Protein AF-A0A4R9QXW2-F1 (afdb_monomer_lite)

pLDDT: mean 92.58, std 8.78, range [55.16, 98.31]

Secondary structure (DSSP, 8-state):
-HHHHHHHTT----S------GGGEETTEE--HHHHHHHHHHHHHHHHHHHHHHHHHHHTT-

Radius of gyration: 15.87 Å; chains: 1; bounding box: 32×25×46 Å

Sequence (62 aa):
QLRPLFGFFEALALPTAVYATDKDFADGVLVSEAIRKRAAQAIEEAGYALLRRAASRQVAAE

Foldseek 3Di:
DVPVVCVVVVHPDDPQDQDDDPVQDDPNHGNDPVSVVSVVVVVVVVVVVVVVVVVVVVVVVD

Structure (mmCIF, N/CA/C/O backbone):
data_AF-A0A4R9QXW2-F1
#
_entry.id   AF-A0A4R9QXW2-F1
#
loop_
_atom_site.group_PDB
_atom_site.id
_atom_site.type_symbol
_atom_site.label_atom_id
_atom_site.label_alt_id
_atom_site.label_comp_id
_atom_site.label_asym_id
_atom_site.label_entity_id
_atom_site.label_seq_id
_atom_site.pdbx_PDB_ins_code
_atom_site.Cartn_x
_atom_site.Cartn_y
_atom_site.Cartn_z
_atom_site.occupancy
_atom_site.B_iso_or_equiv
_atom_site.auth_seq_id
_atom_site.auth_comp_id
_atom_site.auth_asym_id
_atom_site.auth_atom_id
_atom_site.pdbx_PDB_model_num
ATOM 1 N N . GLN A 1 1 ? -1.328 14.186 -6.925 1.00 81.00 1 GLN A N 1
ATOM 2 C CA . GLN A 1 1 ? -1.026 13.700 -5.559 1.00 81.00 1 GLN A CA 1
ATOM 3 C C . GLN A 1 1 ? -2.281 13.070 -4.967 1.00 81.00 1 GLN A C 1
ATOM 5 O O . GLN A 1 1 ? -3.294 13.753 -4.923 1.00 81.00 1 GLN A O 1
ATOM 10 N N . LEU A 1 2 ? -2.246 11.797 -4.545 1.00 91.50 2 LEU A N 1
ATOM 11 C CA . LEU A 1 2 ? -3.452 11.066 -4.102 1.00 91.50 2 LEU A CA 1
ATOM 12 C C . LEU A 1 2 ? -3.847 11.332 -2.640 1.00 91.50 2 LEU A C 1
ATOM 14 O O . LEU A 1 2 ? -5.032 11.396 -2.337 1.00 91.50 2 LEU A O 1
ATOM 18 N N . ARG A 1 3 ? -2.883 11.524 -1.726 1.00 91.62 3 ARG A N 1
ATOM 19 C CA . ARG A 1 3 ? -3.191 11.721 -0.294 1.00 91.62 3 ARG A CA 1
ATOM 20 C C . ARG A 1 3 ? -4.080 12.945 -0.023 1.00 91.62 3 ARG A C 1
ATOM 22 O O . ARG A 1 3 ? -5.075 12.774 0.670 1.00 91.62 3 ARG A O 1
ATOM 29 N N . PRO A 1 4 ? -3.804 14.139 -0.588 1.00 94.00 4 PRO A N 1
ATOM 30 C CA . PRO A 1 4 ? -4.694 15.286 -0.403 1.00 94.00 4 PRO A CA 1
ATOM 31 C C . PRO A 1 4 ? -6.098 15.058 -0.981 1.00 94.00 4 PRO A C 1
ATOM 33 O O . PRO A 1 4 ? -7.073 15.496 -0.386 1.00 94.00 4 PRO A O 1
ATOM 36 N N . LEU A 1 5 ? -6.211 14.327 -2.100 1.00 95.06 5 LEU A N 1
ATOM 37 C CA . LEU A 1 5 ? -7.500 13.986 -2.711 1.00 95.06 5 LEU A CA 1
ATOM 38 C C . LEU A 1 5 ? -8.333 13.069 -1.805 1.00 95.06 5 LEU A C 1
ATOM 40 O O . LEU A 1 5 ? -9.511 13.321 -1.599 1.00 95.06 5 LEU A O 1
ATOM 44 N N . PHE A 1 6 ? -7.729 12.029 -1.226 1.00 94.62 6 PHE A N 1
ATOM 45 C CA . PHE A 1 6 ? -8.426 11.177 -0.257 1.00 94.62 6 PHE A CA 1
ATOM 46 C C . PHE A 1 6 ? -8.780 11.930 1.029 1.00 94.62 6 PHE A C 1
ATOM 48 O O . PHE A 1 6 ? -9.862 11.722 1.571 1.00 94.62 6 PHE A O 1
ATOM 55 N N . GLY A 1 7 ? -7.910 12.839 1.480 1.00 93.69 7 GLY A N 1
ATOM 56 C CA . GLY A 1 7 ? -8.195 13.724 2.609 1.00 93.69 7 GLY A CA 1
ATOM 57 C C . GLY A 1 7 ? -9.394 14.643 2.362 1.00 93.69 7 GLY A C 1
ATOM 58 O O . GLY A 1 7 ? -10.186 14.844 3.274 1.00 93.69 7 GLY A O 1
ATOM 59 N N . PHE A 1 8 ? -9.581 15.133 1.131 1.00 96.31 8 PHE A N 1
ATOM 60 C CA . PHE A 1 8 ? -10.770 15.904 0.746 1.00 96.31 8 PHE A CA 1
ATOM 61 C C . PHE A 1 8 ? -12.076 15.113 0.931 1.00 96.31 8 PHE A C 1
ATOM 63 O O . PHE A 1 8 ? -13.079 15.684 1.338 1.00 96.31 8 PHE A O 1
ATOM 70 N N . PHE A 1 9 ? -12.059 13.800 0.684 1.00 96.19 9 PHE A N 1
ATOM 71 C CA . PHE A 1 9 ? -13.208 12.915 0.911 1.00 96.19 9 PHE A CA 1
ATOM 72 C C . PHE A 1 9 ? -13.307 12.380 2.347 1.00 96.19 9 PHE A C 1
ATOM 74 O O . PHE A 1 9 ? -14.075 11.452 2.591 1.00 96.19 9 PHE A O 1
ATOM 81 N N . GLU A 1 10 ? -12.494 12.889 3.279 1.00 94.62 10 GLU A N 1
ATOM 82 C CA . GLU A 1 10 ? -12.40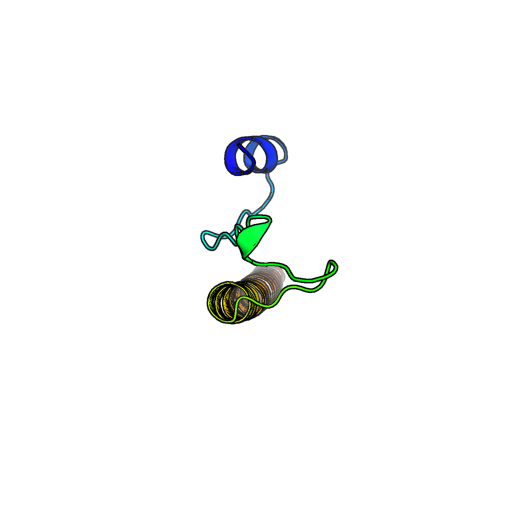0 12.381 4.656 1.00 94.62 10 GLU A CA 1
ATOM 83 C C . GLU A 1 10 ? -12.104 10.868 4.730 1.00 94.62 10 GLU A C 1
ATOM 85 O O . GLU A 1 10 ? -12.445 10.175 5.693 1.00 94.62 10 GLU A O 1
ATOM 90 N N . ALA A 1 11 ? -11.448 10.323 3.701 1.00 94.25 11 ALA A N 1
ATOM 91 C CA . ALA A 1 11 ? -11.099 8.914 3.665 1.00 94.25 11 ALA A CA 1
ATOM 92 C C . ALA A 1 11 ? -9.953 8.61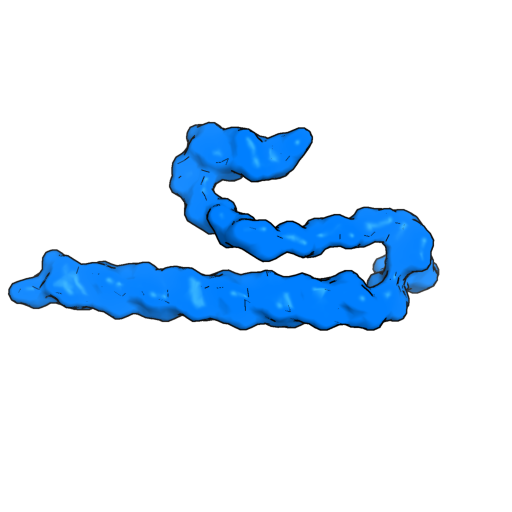0 4.644 1.00 94.25 11 ALA A C 1
ATOM 94 O O . ALA A 1 11 ? -8.989 9.369 4.775 1.00 94.25 11 ALA A O 1
ATOM 95 N N . LEU A 1 12 ? -10.012 7.438 5.283 1.00 91.75 12 LEU A N 1
ATOM 96 C CA . LEU A 1 12 ? -8.916 6.922 6.104 1.00 91.75 12 LEU A CA 1
ATOM 97 C C . LEU A 1 12 ? -7.784 6.405 5.202 1.00 91.75 12 LEU A C 1
ATOM 99 O O . LEU A 1 12 ? -7.720 5.221 4.879 1.00 91.75 12 LEU A O 1
ATOM 103 N N . ALA A 1 13 ? -6.891 7.298 4.783 1.00 93.12 13 ALA A N 1
ATOM 104 C CA . ALA A 1 13 ? -5.697 6.925 4.036 1.00 93.12 13 ALA A CA 1
ATOM 105 C C . ALA A 1 13 ? -4.634 6.314 4.968 1.00 93.12 13 ALA A C 1
ATOM 107 O O . ALA A 1 13 ? -4.201 6.944 5.933 1.00 93.12 13 ALA A O 1
ATOM 108 N N . LEU A 1 14 ? -4.185 5.096 4.659 1.00 93.06 14 LEU A N 1
ATOM 109 C CA . LEU A 1 14 ? -3.106 4.425 5.389 1.00 93.06 14 LEU A CA 1
ATOM 110 C C . LEU A 1 14 ? -1.728 5.017 5.022 1.00 93.06 14 LEU A C 1
ATOM 112 O O . LEU A 1 14 ? -1.551 5.540 3.916 1.00 93.06 14 LEU A O 1
ATOM 116 N N . PRO A 1 15 ? -0.724 4.948 5.921 1.00 90.88 15 PRO A N 1
ATOM 117 C CA . PRO A 1 15 ? 0.601 5.526 5.677 1.00 90.88 15 PRO A CA 1
ATOM 118 C C . PRO A 1 15 ? 1.407 4.779 4.604 1.00 90.88 15 PRO A C 1
ATOM 120 O O . PRO A 1 15 ? 2.312 5.372 4.004 1.00 90.88 15 PRO A O 1
ATOM 123 N N . THR A 1 16 ? 1.072 3.517 4.329 1.00 93.62 16 THR A N 1
ATOM 124 C CA . THR A 1 16 ? 1.749 2.686 3.330 1.00 93.62 16 THR A CA 1
ATOM 125 C C . THR A 1 16 ? 1.224 2.964 1.929 1.00 93.62 16 THR A C 1
ATOM 127 O O . THR A 1 16 ? 0.042 2.812 1.634 1.00 93.62 16 THR A O 1
ATOM 130 N N . ALA A 1 17 ? 2.135 3.374 1.048 1.00 94.06 17 ALA A N 1
ATOM 131 C CA . ALA A 1 17 ? 1.873 3.578 -0.370 1.00 94.06 17 ALA A CA 1
ATOM 132 C C . ALA A 1 17 ? 2.617 2.533 -1.209 1.00 94.06 17 ALA A C 1
ATOM 134 O O . ALA A 1 17 ? 3.758 2.173 -0.899 1.00 94.06 17 A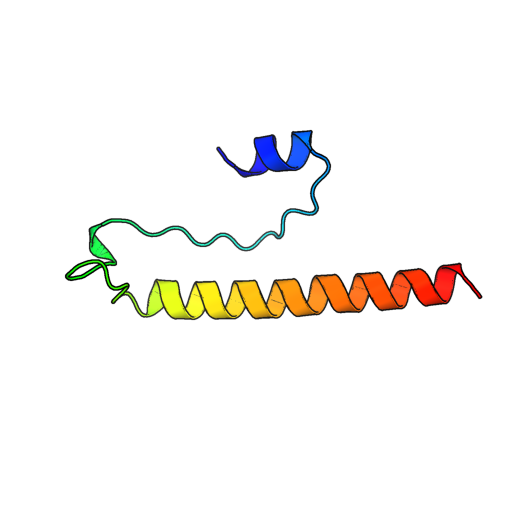LA A O 1
ATOM 135 N N . VAL A 1 18 ? 1.977 2.101 -2.295 1.00 95.31 18 VAL A N 1
ATOM 136 C CA . VAL A 1 18 ? 2.558 1.265 -3.350 1.00 95.31 18 VAL A CA 1
ATOM 137 C C . VAL A 1 18 ? 2.628 2.119 -4.612 1.00 95.31 18 VAL A C 1
ATOM 139 O O . VAL A 1 18 ?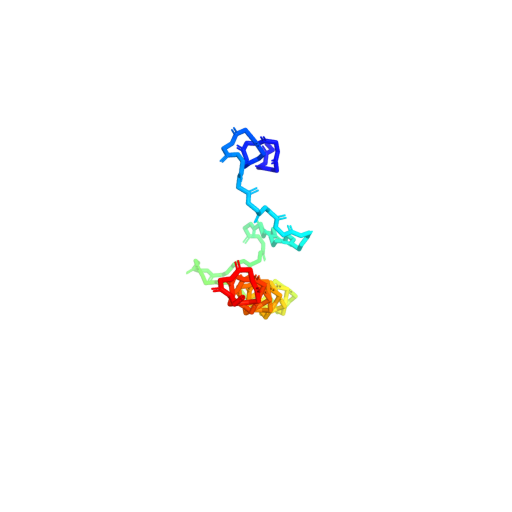 1.628 2.710 -5.013 1.00 95.31 18 VAL A O 1
ATOM 142 N N . TYR A 1 19 ? 3.806 2.212 -5.217 1.00 95.19 19 TYR A N 1
ATOM 143 C CA . TYR A 1 19 ? 4.018 2.933 -6.467 1.00 95.19 19 TYR A CA 1
ATOM 144 C C . TYR A 1 19 ? 4.907 2.084 -7.363 1.00 95.19 19 TYR A C 1
ATOM 146 O O . TYR A 1 19 ? 5.967 1.652 -6.919 1.00 95.19 19 TYR A O 1
ATOM 154 N N . ALA A 1 20 ? 4.460 1.845 -8.590 1.00 96.94 20 ALA A N 1
ATOM 155 C CA . ALA A 1 20 ? 5.170 1.065 -9.591 1.00 96.94 20 ALA A CA 1
ATOM 156 C C . ALA A 1 20 ? 5.264 1.873 -10.887 1.00 96.94 20 ALA A C 1
ATOM 158 O O . ALA A 1 20 ? 4.449 2.762 -11.141 1.00 96.94 20 ALA A O 1
ATOM 159 N N . THR A 1 21 ? 6.268 1.561 -11.689 1.00 97.31 21 THR A N 1
ATOM 160 C CA . THR A 1 21 ? 6.518 2.164 -13.000 1.00 97.31 21 THR A CA 1
ATOM 161 C C . THR A 1 21 ? 6.529 1.079 -14.066 1.00 97.31 21 THR A C 1
ATOM 163 O O . THR A 1 21 ? 6.5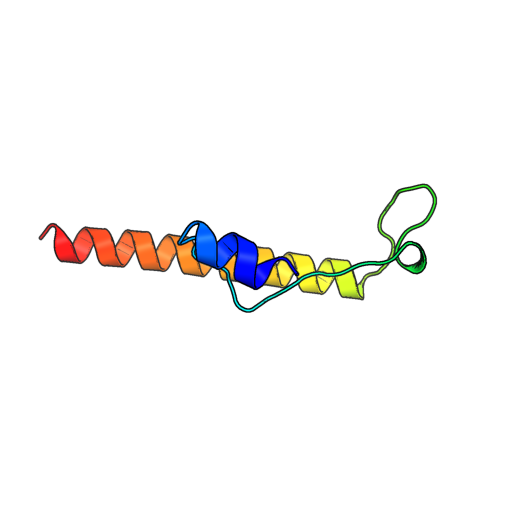82 -0.099 -13.729 1.00 97.31 21 THR A O 1
ATOM 166 N N . ASP A 1 22 ? 6.564 1.444 -15.346 1.00 97.12 22 ASP A N 1
ATOM 167 C CA . ASP A 1 22 ? 6.586 0.466 -16.446 1.00 97.12 22 ASP A CA 1
ATOM 168 C C . ASP A 1 22 ? 7.732 -0.555 -16.336 1.00 97.12 22 ASP A C 1
ATOM 170 O O . ASP A 1 22 ? 7.587 -1.699 -16.749 1.00 97.12 22 ASP A O 1
ATOM 174 N N . LYS A 1 23 ? 8.853 -0.180 -15.705 1.00 97.44 23 LYS A N 1
ATOM 175 C CA . LYS A 1 23 ? 10.003 -1.070 -15.468 1.00 97.44 23 LYS A CA 1
ATOM 176 C C . LYS A 1 23 ? 9.703 -2.221 -14.506 1.00 97.44 23 LYS A C 1
ATOM 178 O O . LYS A 1 23 ? 10.449 -3.194 -14.473 1.00 97.44 23 LYS A O 1
ATOM 183 N N . ASP A 1 24 ? 8.655 -2.095 -13.698 1.00 98.06 24 ASP A N 1
ATOM 184 C CA . ASP A 1 24 ? 8.228 -3.120 -12.751 1.00 98.06 24 ASP A CA 1
ATOM 185 C C . ASP A 1 24 ? 7.349 -4.196 -13.411 1.00 98.06 24 ASP A C 1
ATOM 187 O O . ASP A 1 24 ? 6.997 -5.175 -12.746 1.00 98.06 24 ASP A O 1
ATOM 191 N N . PHE A 1 25 ? 7.000 -4.033 -14.693 1.00 98.31 25 PHE A N 1
ATOM 192 C CA . PHE A 1 25 ? 6.123 -4.922 -15.451 1.00 98.31 25 PHE A CA 1
ATOM 193 C C . PHE A 1 25 ? 6.841 -5.536 -16.662 1.00 98.31 25 PHE A C 1
ATOM 195 O O . PHE A 1 25 ? 7.689 -4.908 -17.289 1.00 98.31 25 PHE A O 1
ATOM 202 N N . ALA A 1 26 ? 6.456 -6.760 -17.017 1.00 98.12 26 ALA A N 1
ATOM 203 C CA . ALA A 1 26 ? 6.801 -7.421 -18.273 1.00 98.12 26 ALA A CA 1
ATOM 204 C C . ALA A 1 26 ? 5.514 -7.981 -18.884 1.00 98.12 26 ALA A C 1
ATOM 206 O O . ALA A 1 26 ? 4.750 -8.645 -18.186 1.00 98.12 26 ALA A O 1
ATOM 207 N N . ASP A 1 27 ? 5.237 -7.656 -20.148 1.00 97.06 27 ASP A N 1
ATOM 208 C CA . ASP A 1 27 ? 4.021 -8.088 -20.857 1.00 97.06 27 ASP A CA 1
ATOM 209 C C . ASP A 1 27 ? 2.716 -7.794 -20.084 1.00 97.06 27 ASP A C 1
ATOM 211 O O . ASP A 1 27 ? 1.774 -8.582 -20.062 1.00 97.06 27 ASP A O 1
ATOM 215 N N . GLY A 1 28 ? 2.673 -6.646 -19.395 1.00 95.81 28 GLY A N 1
ATOM 216 C CA . GLY A 1 28 ? 1.534 -6.226 -18.568 1.00 95.81 28 GLY A CA 1
ATOM 217 C C . GLY A 1 28 ? 1.424 -6.933 -17.210 1.00 95.81 28 GLY A C 1
ATOM 218 O O . GLY A 1 28 ? 0.514 -6.638 -16.437 1.00 95.81 28 GLY A O 1
ATOM 219 N N . VAL A 1 29 ? 2.353 -7.830 -16.879 1.00 97.50 29 VAL A N 1
ATOM 220 C CA . VAL A 1 29 ? 2.397 -8.554 -15.605 1.00 97.50 29 VAL A CA 1
ATOM 221 C C . VAL A 1 29 ? 3.440 -7.927 -14.688 1.00 97.50 29 VAL A C 1
ATOM 223 O O . VAL A 1 29 ? 4.583 -7.720 -15.081 1.00 97.50 29 VAL A O 1
ATOM 226 N N . LEU A 1 30 ? 3.067 -7.644 -13.437 1.00 97.25 30 LEU A N 1
ATOM 227 C CA . LEU A 1 30 ? 4.001 -7.131 -12.432 1.00 97.25 30 LEU A CA 1
ATOM 228 C C . LEU A 1 30 ? 5.093 -8.178 -12.145 1.00 97.25 30 LEU A C 1
ATOM 230 O O . LEU A 1 30 ? 4.788 -9.255 -11.639 1.00 97.25 30 LEU A O 1
ATOM 234 N N . VAL A 1 31 ? 6.361 -7.868 -12.395 1.00 98.06 31 VAL A N 1
ATOM 235 C CA . VAL A 1 31 ? 7.504 -8.764 -12.118 1.00 98.06 31 VAL A CA 1
ATOM 236 C C . VAL A 1 31 ? 8.342 -8.317 -10.920 1.00 98.06 31 VAL A C 1
ATOM 238 O O . VAL A 1 31 ? 9.145 -9.083 -10.397 1.00 98.06 31 VAL A O 1
ATOM 241 N N . SER A 1 32 ? 8.142 -7.088 -10.444 1.00 98.25 32 SER A N 1
ATOM 242 C CA . SER A 1 32 ? 8.898 -6.530 -9.323 1.00 98.25 32 SER A CA 1
ATOM 243 C C . SER A 1 32 ? 8.497 -7.146 -7.977 1.00 98.25 32 SER A C 1
ATOM 245 O O . SER A 1 32 ? 7.456 -6.826 -7.394 1.00 98.25 32 SER A O 1
ATOM 247 N N . GLU A 1 33 ? 9.367 -8.001 -7.436 1.00 98.00 33 GLU A N 1
ATOM 248 C CA . GLU A 1 33 ? 9.189 -8.622 -6.116 1.00 98.00 33 GLU A CA 1
ATOM 249 C C . GLU A 1 33 ? 9.124 -7.597 -4.976 1.00 98.00 33 GLU A C 1
ATOM 251 O O . GLU A 1 33 ? 8.395 -7.778 -3.999 1.00 98.00 33 GLU A O 1
ATOM 256 N N . ALA A 1 34 ? 9.841 -6.478 -5.101 1.00 97.38 34 ALA A N 1
ATOM 257 C CA . ALA A 1 34 ? 9.784 -5.398 -4.119 1.00 97.38 34 ALA A CA 1
ATOM 258 C C . ALA A 1 34 ? 8.379 -4.774 -4.042 1.00 97.38 34 ALA A C 1
ATOM 260 O O . ALA A 1 34 ? 7.866 -4.538 -2.944 1.00 97.38 34 ALA A O 1
ATOM 261 N N . ILE A 1 35 ? 7.731 -4.560 -5.194 1.00 97.94 35 ILE A N 1
ATOM 262 C CA . ILE A 1 35 ? 6.357 -4.048 -5.256 1.00 97.94 35 ILE A CA 1
ATOM 263 C C . ILE A 1 35 ? 5.369 -5.081 -4.716 1.00 97.94 35 ILE A C 1
ATOM 265 O O . ILE A 1 35 ? 4.492 -4.718 -3.935 1.00 97.94 35 ILE A O 1
ATOM 269 N N . ARG A 1 36 ? 5.542 -6.368 -5.048 1.00 97.75 36 ARG A N 1
ATOM 270 C CA . ARG A 1 36 ? 4.702 -7.457 -4.516 1.00 97.75 36 ARG A CA 1
ATOM 271 C C . ARG A 1 36 ? 4.742 -7.516 -2.989 1.00 97.75 36 ARG A C 1
ATOM 273 O O . ARG A 1 36 ? 3.691 -7.532 -2.353 1.00 97.75 36 ARG A O 1
ATOM 280 N N . LYS A 1 37 ? 5.937 -7.464 -2.392 1.00 97.38 37 LYS A N 1
ATOM 281 C CA . LYS A 1 37 ? 6.105 -7.440 -0.927 1.00 97.38 37 LYS A CA 1
ATOM 282 C C . LYS A 1 37 ? 5.453 -6.214 -0.293 1.00 97.38 37 LYS A C 1
ATOM 284 O O . LYS A 1 37 ? 4.755 -6.336 0.709 1.00 97.38 37 LYS A O 1
ATOM 289 N N . ARG A 1 38 ? 5.631 -5.037 -0.897 1.00 97.44 38 ARG A N 1
ATOM 290 C CA . ARG A 1 38 ? 5.027 -3.791 -0.407 1.00 97.44 38 ARG A CA 1
ATOM 291 C C . ARG A 1 38 ? 3.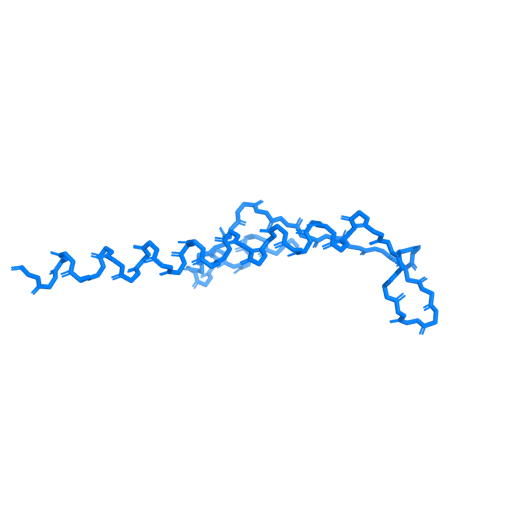498 -3.797 -0.517 1.00 97.44 38 ARG A C 1
ATOM 293 O O . ARG A 1 38 ? 2.831 -3.284 0.375 1.00 97.44 38 ARG A O 1
ATOM 300 N N . ALA A 1 39 ? 2.942 -4.402 -1.565 1.00 97.25 39 ALA A N 1
ATOM 301 C CA . ALA A 1 39 ? 1.501 -4.594 -1.705 1.00 97.25 39 ALA A CA 1
ATOM 302 C C . ALA A 1 39 ? 0.947 -5.568 -0.654 1.00 97.25 39 ALA A C 1
ATOM 304 O O . ALA A 1 39 ? -0.077 -5.274 -0.043 1.00 97.25 39 ALA A O 1
ATOM 305 N N . ALA A 1 40 ? 1.645 -6.677 -0.389 1.00 97.31 40 ALA A N 1
ATOM 306 C CA . ALA A 1 40 ? 1.266 -7.613 0.669 1.00 97.31 40 ALA A CA 1
ATOM 307 C C . ALA A 1 40 ? 1.229 -6.930 2.047 1.00 97.31 40 ALA A C 1
ATOM 309 O O . ALA A 1 40 ? 0.238 -7.052 2.763 1.00 97.31 40 ALA A O 1
ATOM 310 N N . GLN A 1 41 ? 2.249 -6.126 2.366 1.00 97.19 41 GLN A N 1
ATOM 311 C CA . GLN A 1 41 ? 2.271 -5.316 3.586 1.00 97.19 41 GLN A CA 1
ATOM 312 C C . GLN A 1 41 ? 1.074 -4.348 3.658 1.00 97.19 41 GLN A C 1
ATOM 314 O O . GLN A 1 41 ? 0.412 -4.259 4.688 1.00 97.19 41 GLN A O 1
ATOM 319 N N . ALA A 1 42 ? 0.758 -3.645 2.564 1.00 97.44 42 ALA A N 1
ATOM 320 C CA . ALA A 1 42 ? -0.376 -2.719 2.527 1.00 97.44 42 ALA A CA 1
ATOM 321 C C . ALA A 1 42 ? -1.724 -3.421 2.787 1.00 97.44 42 ALA A C 1
ATOM 323 O O . ALA A 1 42 ? -2.592 -2.856 3.453 1.00 97.44 42 ALA A O 1
ATOM 324 N N . ILE A 1 43 ? -1.894 -4.651 2.287 1.00 97.19 43 ILE A N 1
ATOM 325 C CA . ILE A 1 43 ? -3.090 -5.472 2.525 1.00 97.19 43 ILE A CA 1
ATOM 326 C C . ILE A 1 43 ? -3.191 -5.866 4.003 1.00 97.19 43 ILE A C 1
ATOM 328 O O . ILE A 1 43 ? -4.268 -5.753 4.590 1.00 97.19 43 ILE A O 1
ATOM 332 N N . GLU A 1 44 ? -2.085 -6.290 4.614 1.00 97.38 44 GLU A N 1
ATOM 333 C CA . GLU A 1 44 ? -2.057 -6.673 6.029 1.00 97.38 44 GLU A CA 1
ATOM 334 C C . GLU A 1 44 ? -2.412 -5.484 6.939 1.00 97.38 44 GLU A C 1
ATOM 336 O O . GLU A 1 44 ? -3.303 -5.574 7.787 1.00 97.38 44 GLU A O 1
ATOM 341 N N . GLU A 1 45 ? -1.792 -4.326 6.702 1.00 96.44 45 GLU A N 1
ATOM 342 C CA . GLU A 1 45 ? -2.079 -3.092 7.439 1.00 96.44 45 GLU A CA 1
ATOM 343 C C . GLU A 1 45 ? -3.534 -2.631 7.274 1.00 96.44 45 GLU A C 1
ATOM 345 O O . GLU A 1 45 ? -4.158 -2.185 8.243 1.00 96.44 45 GLU A O 1
ATOM 350 N N . ALA A 1 46 ? -4.103 -2.774 6.072 1.00 96.25 46 ALA A N 1
ATOM 351 C CA . ALA A 1 46 ? -5.514 -2.491 5.831 1.00 96.25 46 ALA A CA 1
ATOM 352 C C . ALA A 1 46 ? -6.431 -3.431 6.621 1.00 96.25 46 ALA A C 1
ATOM 354 O O . ALA A 1 46 ? -7.402 -2.970 7.228 1.00 96.25 46 ALA A O 1
ATOM 355 N N . GLY A 1 47 ? -6.093 -4.721 6.682 1.00 96.69 47 GLY A N 1
ATOM 356 C CA . GLY A 1 47 ? -6.784 -5.697 7.522 1.00 96.69 47 GLY A CA 1
ATOM 357 C C . GLY A 1 47 ? -6.787 -5.288 8.996 1.00 96.69 47 GLY A C 1
ATOM 358 O O . GLY A 1 47 ? -7.853 -5.200 9.612 1.00 96.69 47 GLY A O 1
ATOM 359 N N . TYR A 1 48 ? -5.622 -4.940 9.552 1.00 95.88 48 TYR A N 1
ATOM 360 C CA . TYR A 1 48 ? -5.528 -4.473 10.940 1.00 95.88 48 TYR A CA 1
ATOM 361 C C . TYR A 1 48 ? -6.334 -3.196 11.192 1.00 95.88 48 TYR A C 1
ATOM 363 O O . TYR A 1 48 ? -7.005 -3.086 12.221 1.00 95.88 48 TYR A O 1
ATOM 371 N N . ALA A 1 49 ? -6.307 -2.230 10.270 1.00 94.69 49 ALA A N 1
ATOM 372 C CA . ALA A 1 49 ? -7.064 -0.988 10.410 1.00 94.69 49 ALA A CA 1
ATOM 373 C C . ALA A 1 49 ? -8.582 -1.237 10.466 1.00 94.69 49 ALA A C 1
ATOM 375 O O . ALA A 1 49 ? -9.280 -0.645 11.296 1.00 94.69 49 ALA A O 1
ATOM 376 N N . LEU A 1 50 ? -9.090 -2.146 9.626 1.00 94.00 50 LEU A N 1
ATOM 377 C CA . LEU A 1 50 ? -10.503 -2.528 9.610 1.00 94.00 50 LEU A CA 1
ATOM 378 C C . LEU A 1 50 ? -10.917 -3.240 10.901 1.00 94.00 50 LEU A C 1
ATOM 380 O O . LEU A 1 50 ? -11.927 -2.867 11.503 1.00 94.00 50 LEU A O 1
ATOM 384 N N . LEU A 1 51 ? -10.121 -4.212 11.357 1.00 95.06 51 LEU A N 1
ATOM 385 C CA . LEU A 1 51 ? -10.388 -4.955 12.591 1.00 95.06 51 LEU A CA 1
ATOM 386 C C . LEU A 1 51 ? -10.393 -4.035 13.815 1.00 95.06 51 LEU A C 1
ATOM 388 O O . LEU A 1 51 ? -11.331 -4.074 14.613 1.00 95.06 51 LEU A O 1
ATOM 392 N N . ARG A 1 52 ? -9.404 -3.137 13.930 1.00 92.62 52 ARG A N 1
ATOM 393 C CA . ARG A 1 52 ? -9.360 -2.142 15.014 1.00 92.62 52 ARG A CA 1
ATOM 394 C C . ARG A 1 52 ? -10.602 -1.257 15.019 1.00 92.62 52 ARG A C 1
ATOM 396 O O . ARG A 1 52 ? -11.172 -1.017 16.078 1.00 92.62 52 ARG A O 1
ATOM 403 N N . ARG A 1 53 ? -11.059 -0.805 13.848 1.00 89.44 53 ARG A N 1
ATOM 404 C CA . ARG A 1 53 ? -12.259 0.038 13.751 1.00 89.44 53 ARG A CA 1
ATOM 405 C C . ARG A 1 53 ? -13.554 -0.716 14.058 1.00 89.44 53 ARG A C 1
ATOM 407 O O . ARG A 1 53 ? -14.504 -0.099 14.537 1.00 89.44 53 ARG A O 1
ATOM 414 N N . ALA A 1 54 ? -13.624 -2.013 13.768 1.00 89.56 54 ALA A N 1
ATOM 415 C CA . ALA A 1 54 ? -14.751 -2.847 14.177 1.00 89.56 54 ALA A CA 1
ATOM 416 C C . ALA A 1 54 ? -14.803 -2.987 15.707 1.00 89.56 54 ALA A C 1
ATOM 418 O O . ALA A 1 54 ? -15.840 -2.696 16.297 1.00 89.56 54 ALA A O 1
ATOM 419 N N . ALA A 1 55 ? -13.671 -3.306 16.343 1.00 89.44 55 ALA A N 1
ATOM 420 C CA . ALA A 1 55 ? -13.576 -3.436 17.797 1.00 89.44 55 ALA A CA 1
ATOM 421 C C . ALA A 1 55 ? -13.919 -2.125 18.529 1.00 89.44 55 ALA A C 1
ATOM 423 O O . ALA A 1 55 ? -14.726 -2.122 19.454 1.00 89.44 55 ALA A O 1
ATOM 424 N N . SER A 1 56 ? -13.386 -0.983 18.072 1.00 87.06 56 SER A N 1
ATOM 425 C CA . SER A 1 56 ? -13.714 0.325 18.664 1.00 87.06 56 SER A CA 1
ATOM 426 C C . SER A 1 56 ? -15.197 0.692 18.548 1.00 87.06 56 SER A C 1
ATOM 428 O O . SER A 1 56 ? -15.707 1.405 19.404 1.00 87.06 56 SER A O 1
ATOM 430 N N . ARG A 1 57 ? -15.904 0.217 17.510 1.00 83.25 57 ARG A N 1
ATOM 431 C CA . ARG A 1 57 ? -17.354 0.431 17.381 1.00 83.25 57 ARG A CA 1
ATOM 432 C C . ARG A 1 57 ? -18.175 -0.423 18.344 1.00 83.25 57 ARG A C 1
ATOM 434 O O . ARG A 1 57 ? -19.234 0.035 18.745 1.00 83.25 57 ARG A O 1
ATOM 441 N N . GLN A 1 58 ? -17.714 -1.623 18.697 1.00 77.06 58 GLN A N 1
ATOM 442 C CA . GLN A 1 58 ? -18.409 -2.480 19.665 1.00 77.06 58 GLN A CA 1
ATOM 443 C C . GLN A 1 58 ? -18.345 -1.885 21.073 1.00 77.06 58 GLN A C 1
ATOM 445 O O . GLN A 1 58 ? -19.380 -1.747 21.706 1.00 77.06 58 GLN A O 1
ATOM 450 N N . VAL A 1 59 ? -17.166 -1.418 21.498 1.00 75.06 59 VAL A N 1
ATOM 451 C CA . VAL A 1 59 ? -16.984 -0.762 22.808 1.00 75.06 59 VAL A CA 1
ATOM 452 C C . VAL A 1 59 ? -17.828 0.507 22.952 1.00 75.06 59 VAL A C 1
ATOM 454 O O . VAL A 1 59 ? -18.263 0.827 24.044 1.00 75.06 59 VAL A O 1
ATOM 457 N N . ALA A 1 60 ? -18.060 1.253 21.869 1.00 65.69 60 ALA A N 1
ATOM 458 C CA . ALA A 1 60 ? -18.890 2.460 21.913 1.00 65.69 60 ALA A CA 1
ATOM 459 C C . ALA A 1 60 ? -20.407 2.177 21.926 1.00 65.69 60 ALA A C 1
ATOM 461 O O . ALA A 1 60 ? -21.187 3.112 22.094 1.00 65.69 60 ALA A O 1
ATOM 462 N N . ALA A 1 61 ? -20.820 0.934 21.662 1.00 59.69 61 ALA A N 1
ATOM 463 C CA . ALA A 1 61 ? -22.220 0.511 21.646 1.00 59.69 61 ALA A CA 1
ATOM 464 C C . ALA A 1 61 ? -22.654 -0.195 22.946 1.00 59.69 61 ALA A C 1
ATOM 466 O O . ALA A 1 61 ? -23.852 -0.408 23.129 1.00 59.69 61 ALA A O 1
ATOM 467 N N . GLU A 1 62 ? -21.696 -0.552 23.806 1.00 55.16 62 GLU A N 1
ATOM 468 C CA . GLU A 1 62 ? -21.890 -1.060 25.173 1.00 55.16 62 GLU A CA 1
ATOM 469 C C . GLU A 1 62 ? -21.864 0.090 26.191 1.00 55.16 62 GLU A C 1
ATOM 471 O O . GLU A 1 62 ? -22.673 0.034 27.145 1.00 55.16 62 GLU A O 1
#